Protein AF-A0A7S1N0C4-F1 (afdb_monomer)

Structure (mmCIF, N/CA/C/O backbone):
data_AF-A0A7S1N0C4-F1
#
_entry.id   AF-A0A7S1N0C4-F1
#
loop_
_atom_site.group_PDB
_atom_site.id
_atom_site.type_symbol
_atom_site.label_atom_id
_atom_site.label_alt_id
_atom_site.label_comp_id
_atom_site.label_asym_id
_atom_site.label_entity_id
_atom_site.label_seq_id
_atom_site.pdbx_PDB_ins_code
_atom_site.Cartn_x
_atom_site.Cartn_y
_atom_site.Cartn_z
_atom_site.occupancy
_atom_site.B_iso_or_equiv
_atom_site.auth_seq_id
_atom_site.auth_comp_id
_atom_site.auth_asym_id
_atom_site.auth_atom_id
_atom_site.pdbx_PDB_model_num
ATOM 1 N N . VAL A 1 1 ? -7.308 13.710 10.231 1.00 92.75 1 VAL A N 1
ATOM 2 C CA . VAL A 1 1 ? -5.848 13.486 10.250 1.00 92.75 1 VAL A CA 1
ATOM 3 C C . VAL A 1 1 ? -5.464 12.609 9.074 1.00 92.75 1 VAL A C 1
ATOM 5 O O . VAL A 1 1 ? -6.229 11.718 8.722 1.00 92.75 1 VAL A O 1
ATOM 8 N N . ILE A 1 2 ? -4.314 12.881 8.459 1.00 95.38 2 ILE A N 1
ATOM 9 C CA . ILE A 1 2 ? -3.745 12.045 7.400 1.00 95.38 2 ILE A CA 1
ATOM 10 C C . ILE A 1 2 ? -2.421 11.487 7.916 1.00 95.38 2 ILE A C 1
ATOM 12 O O . ILE A 1 2 ? -1.563 12.258 8.340 1.00 95.38 2 ILE A O 1
ATOM 16 N N . ILE A 1 3 ? -2.257 10.166 7.880 1.00 94.19 3 ILE A N 1
ATOM 17 C CA . ILE A 1 3 ? -1.003 9.488 8.216 1.00 94.19 3 ILE A CA 1
ATOM 18 C C . ILE A 1 3 ? -0.425 8.886 6.943 1.00 94.19 3 ILE A C 1
ATOM 20 O O . ILE A 1 3 ? -1.106 8.145 6.237 1.00 94.19 3 ILE A O 1
ATOM 24 N N . LYS A 1 4 ? 0.850 9.172 6.667 1.00 95.38 4 LYS A N 1
ATOM 25 C CA . LYS A 1 4 ? 1.590 8.542 5.575 1.00 95.38 4 LYS A CA 1
ATOM 26 C C . LYS A 1 4 ? 2.561 7.500 6.120 1.00 95.38 4 LYS A C 1
ATOM 28 O O . LYS A 1 4 ? 3.569 7.840 6.731 1.00 95.38 4 LYS A O 1
ATOM 33 N N . LEU A 1 5 ? 2.289 6.236 5.830 1.00 93.81 5 LEU A N 1
ATOM 34 C CA . LEU A 1 5 ? 3.187 5.120 6.080 1.00 93.81 5 LEU A CA 1
ATOM 35 C C . LEU A 1 5 ? 4.245 5.077 4.974 1.00 93.81 5 LEU A C 1
ATOM 37 O O . LEU A 1 5 ? 3.953 4.812 3.803 1.00 93.81 5 LEU A O 1
ATOM 41 N N . GLY A 1 6 ? 5.494 5.372 5.330 1.00 92.19 6 GLY A N 1
ATOM 42 C CA . GLY A 1 6 ? 6.610 5.271 4.394 1.00 92.19 6 GLY A CA 1
ATOM 43 C C . GLY A 1 6 ? 6.777 3.836 3.894 1.00 92.19 6 GLY A C 1
ATOM 44 O O . GLY A 1 6 ? 6.736 2.896 4.682 1.00 92.19 6 GLY A O 1
ATOM 45 N N . GLY A 1 7 ? 7.023 3.651 2.593 1.00 90.06 7 GLY A N 1
ATOM 46 C CA . 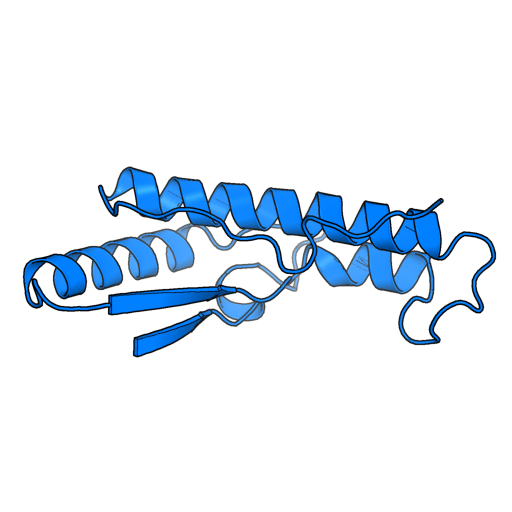GLY A 1 7 ? 7.217 2.314 2.017 1.00 90.06 7 GLY A CA 1
ATOM 47 C C . GLY A 1 7 ? 8.353 1.527 2.685 1.00 90.06 7 GLY A C 1
ATOM 48 O O . GLY A 1 7 ? 8.253 0.320 2.833 1.00 90.06 7 GLY A O 1
ATOM 49 N N . SER A 1 8 ? 9.400 2.208 3.161 1.00 89.75 8 SER A N 1
ATOM 50 C CA . SER A 1 8 ? 10.501 1.604 3.931 1.00 89.75 8 SER A CA 1
ATOM 51 C C . SER A 1 8 ? 10.109 1.097 5.319 1.00 89.75 8 SER A C 1
ATOM 53 O O . SER A 1 8 ? 10.855 0.325 5.903 1.00 89.75 8 SER A O 1
ATOM 55 N N . VAL A 1 9 ? 8.999 1.582 5.874 1.00 91.12 9 VAL A N 1
ATOM 56 C CA . VAL A 1 9 ? 8.507 1.179 7.197 1.00 91.12 9 VAL A CA 1
ATOM 57 C C . VAL A 1 9 ? 7.679 -0.094 7.071 1.00 91.12 9 VAL A C 1
ATOM 59 O O . VAL A 1 9 ? 7.831 -1.015 7.865 1.00 91.12 9 VAL A O 1
ATOM 62 N N . VAL A 1 10 ? 6.827 -0.153 6.045 1.00 93.06 10 VAL A N 1
ATOM 63 C CA . VAL A 1 10 ? 5.887 -1.263 5.830 1.00 93.06 10 VAL A CA 1
ATOM 64 C C . VAL A 1 10 ? 6.450 -2.383 4.954 1.00 93.06 10 VAL A C 1
ATOM 66 O O . VAL A 1 10 ? 5.803 -3.413 4.814 1.00 93.06 10 VAL A O 1
ATOM 69 N N . THR A 1 11 ? 7.652 -2.228 4.389 1.00 94.19 11 THR A N 1
ATOM 70 C CA . THR A 1 11 ? 8.309 -3.261 3.567 1.00 94.19 11 THR A CA 1
ATOM 71 C C . THR A 1 11 ? 9.786 -3.420 3.904 1.00 94.19 11 THR A C 1
ATOM 73 O O . THR A 1 11 ? 10.431 -2.475 4.367 1.00 94.19 11 THR A O 1
ATOM 76 N N . HIS A 1 12 ? 10.338 -4.597 3.616 1.00 92.25 12 HIS A N 1
ATOM 77 C CA . HIS A 1 12 ? 11.772 -4.856 3.679 1.00 92.25 12 HIS A CA 1
ATOM 78 C C . HIS A 1 12 ? 12.428 -4.519 2.334 1.00 92.25 12 HIS A C 1
ATOM 80 O O . HIS A 1 12 ? 12.213 -5.185 1.326 1.00 92.25 12 HIS A O 1
ATOM 86 N N . LYS A 1 13 ? 13.241 -3.454 2.310 1.00 78.56 13 LYS A N 1
ATOM 87 C CA . LYS A 1 13 ? 13.929 -2.977 1.092 1.00 78.56 13 LYS A CA 1
ATOM 88 C C . LYS A 1 13 ? 15.058 -3.888 0.601 1.00 78.56 13 LYS A C 1
ATOM 90 O O . LYS A 1 13 ? 15.449 -3.762 -0.551 1.00 78.56 13 LYS A O 1
ATOM 95 N N . GLN A 1 14 ? 15.620 -4.708 1.488 1.00 76.44 14 GLN A N 1
ATOM 96 C CA . GLN A 1 14 ? 16.765 -5.580 1.197 1.00 76.44 14 GLN A CA 1
ATOM 97 C C . GLN A 1 14 ? 16.358 -7.029 0.903 1.00 76.44 14 GLN A C 1
ATOM 99 O O . GLN A 1 14 ? 17.226 -7.851 0.625 1.00 76.44 14 GLN A O 1
ATOM 104 N N . ALA A 1 15 ? 15.064 -7.348 0.977 1.00 76.75 15 ALA A N 1
ATOM 105 C CA . ALA A 1 15 ? 14.574 -8.659 0.589 1.00 76.75 15 ALA A CA 1
ATOM 106 C C . ALA A 1 15 ? 14.749 -8.851 -0.926 1.00 76.75 15 ALA A C 1
ATOM 108 O O . ALA A 1 15 ? 14.612 -7.901 -1.700 1.00 76.75 15 ALA A O 1
ATOM 109 N N . PHE A 1 16 ? 15.093 -10.076 -1.330 1.00 70.44 16 PHE A N 1
ATOM 110 C CA . PHE A 1 16 ? 15.255 -10.436 -2.742 1.00 70.44 16 PHE A CA 1
ATOM 111 C C . PHE A 1 16 ? 13.925 -10.310 -3.499 1.00 70.44 16 PHE A C 1
ATOM 113 O O . PHE A 1 16 ? 13.886 -9.765 -4.598 1.00 70.44 16 PHE A O 1
ATOM 120 N N . GLU A 1 17 ? 12.837 -10.729 -2.850 1.00 81.38 17 GLU A N 1
ATOM 121 C CA . GLU A 1 17 ? 11.460 -10.539 -3.304 1.00 81.38 17 GLU A CA 1
ATOM 122 C C . GLU A 1 17 ? 10.757 -9.433 -2.507 1.00 81.38 17 GLU A C 1
ATOM 124 O O . GLU A 1 17 ? 11.173 -9.061 -1.407 1.00 81.38 17 GLU A O 1
ATOM 129 N N . ALA A 1 18 ? 9.661 -8.903 -3.051 1.00 86.75 18 ALA A N 1
ATOM 130 C CA . ALA A 1 18 ? 8.858 -7.904 -2.355 1.00 86.75 18 ALA A CA 1
ATOM 131 C C . ALA A 1 18 ? 8.234 -8.490 -1.074 1.00 86.75 18 ALA A C 1
ATOM 133 O O . ALA A 1 18 ? 7.415 -9.407 -1.126 1.00 86.75 18 ALA A O 1
ATOM 134 N N . GLU A 1 19 ? 8.605 -7.930 0.081 1.00 92.94 19 GLU A N 1
ATOM 135 C CA . GLU A 1 19 ? 8.208 -8.442 1.394 1.00 92.94 19 GLU A CA 1
ATOM 136 C C . GLU A 1 19 ? 7.665 -7.336 2.314 1.00 92.94 19 GLU A C 1
ATOM 138 O O . GLU A 1 19 ? 8.259 -6.260 2.459 1.00 92.94 19 GLU A O 1
ATOM 143 N N . VAL A 1 20 ? 6.538 -7.617 2.975 1.00 95.31 20 VAL A N 1
ATOM 144 C CA . VAL A 1 20 ? 5.936 -6.753 4.003 1.00 95.31 20 VAL A CA 1
ATOM 145 C C . VAL A 1 20 ? 6.663 -6.901 5.335 1.00 95.31 20 VAL A C 1
ATOM 147 O O . VAL A 1 20 ? 6.861 -8.006 5.831 1.00 95.31 20 VAL A O 1
ATOM 150 N N . ASN A 1 21 ? 6.937 -5.775 5.993 1.00 95.56 21 ASN A N 1
ATOM 151 C CA . ASN A 1 21 ? 7.379 -5.763 7.384 1.00 95.56 21 ASN A CA 1
ATOM 152 C C . ASN A 1 21 ? 6.183 -5.970 8.324 1.00 95.56 21 ASN A C 1
ATOM 154 O O . ASN A 1 21 ? 5.639 -5.015 8.888 1.00 95.56 21 ASN A O 1
ATOM 158 N N . LYS A 1 22 ? 5.760 -7.232 8.475 1.00 94.50 22 LYS A N 1
ATOM 159 C CA . LYS A 1 22 ? 4.577 -7.614 9.266 1.00 94.50 22 LYS A CA 1
ATOM 160 C C . LYS A 1 22 ? 4.673 -7.154 10.718 1.00 94.50 22 LYS A C 1
ATOM 162 O O . LYS A 1 22 ? 3.707 -6.631 11.260 1.00 94.50 22 LYS A O 1
ATOM 167 N N . GLY A 1 23 ? 5.848 -7.283 11.336 1.00 95.12 23 GLY A N 1
ATOM 168 C CA . GLY A 1 23 ? 6.059 -6.846 12.716 1.00 95.12 23 GLY A CA 1
ATOM 169 C C . GLY A 1 23 ? 5.814 -5.346 12.895 1.00 95.12 23 GLY A C 1
ATOM 170 O O . GLY A 1 23 ? 5.130 -4.932 13.831 1.00 95.12 23 GLY A O 1
ATOM 171 N N . CYS A 1 24 ? 6.314 -4.512 11.977 1.00 95.06 24 CYS A N 1
ATOM 172 C CA . CYS A 1 24 ? 6.027 -3.081 12.023 1.00 95.06 24 CYS A CA 1
ATOM 173 C C . CYS A 1 24 ? 4.560 -2.772 11.712 1.00 95.06 24 CYS A C 1
ATOM 175 O O . CYS A 1 24 ? 3.967 -1.935 12.390 1.00 95.06 24 CYS A O 1
ATOM 177 N N . LEU A 1 25 ? 3.982 -3.439 10.713 1.00 95.88 25 LEU A N 1
ATOM 178 C CA . LEU A 1 25 ? 2.599 -3.226 10.301 1.00 95.88 25 LEU A CA 1
ATOM 179 C C . LEU A 1 25 ? 1.610 -3.556 11.429 1.00 95.88 25 LEU A C 1
ATOM 181 O O . LEU A 1 25 ? 0.732 -2.746 11.713 1.00 95.88 25 LEU A O 1
ATOM 185 N N . ASN A 1 26 ? 1.811 -4.667 12.139 1.00 96.31 26 ASN A N 1
ATOM 186 C CA . ASN A 1 26 ? 0.959 -5.072 13.258 1.00 96.31 26 ASN A CA 1
ATOM 187 C C . ASN A 1 26 ? 1.040 -4.083 14.429 1.00 96.31 26 ASN A C 1
ATOM 189 O O . ASN A 1 26 ? 0.016 -3.709 14.995 1.00 96.31 26 ASN A O 1
ATOM 193 N N . ARG A 1 27 ? 2.245 -3.597 14.766 1.00 96.94 27 ARG A N 1
ATOM 194 C CA . ARG A 1 27 ? 2.407 -2.559 15.802 1.00 96.94 27 ARG A CA 1
ATOM 195 C C . ARG A 1 27 ? 1.724 -1.249 15.415 1.00 96.94 27 ARG A C 1
ATOM 197 O O . ARG A 1 27 ? 1.102 -0.616 16.262 1.00 96.94 27 ARG A O 1
ATOM 204 N N . LEU A 1 28 ? 1.832 -0.846 14.147 1.00 95.94 28 LEU A N 1
ATOM 205 C CA . LEU A 1 28 ? 1.142 0.338 13.632 1.00 95.94 28 LEU A CA 1
ATOM 206 C C . LEU A 1 28 ? -0.378 0.167 13.711 1.00 95.94 28 LEU A C 1
ATOM 208 O O . LEU A 1 28 ? -1.059 1.077 14.171 1.00 95.94 28 LEU A O 1
ATOM 212 N N . ALA A 1 29 ? -0.903 -0.992 13.308 1.00 96.69 29 ALA A N 1
ATOM 213 C CA . ALA A 1 29 ? -2.330 -1.286 13.371 1.00 96.69 29 ALA A CA 1
ATOM 214 C C . ALA A 1 29 ? -2.864 -1.217 14.811 1.00 96.69 29 ALA A C 1
ATOM 216 O O . ALA A 1 29 ? -3.854 -0.530 15.055 1.00 96.69 29 ALA A O 1
ATOM 217 N N . ALA A 1 30 ? -2.165 -1.832 15.771 1.00 97.19 30 ALA A N 1
ATOM 218 C CA . ALA A 1 30 ? -2.523 -1.764 17.188 1.00 97.19 30 ALA A CA 1
ATOM 219 C C . ALA A 1 30 ? -2.547 -0.315 17.711 1.00 97.19 30 ALA A C 1
ATOM 221 O O . ALA A 1 30 ? -3.550 0.122 18.269 1.00 97.19 30 ALA A O 1
ATOM 222 N N . GLY A 1 31 ? -1.502 0.475 17.435 1.00 95.62 31 GLY A N 1
ATOM 223 C CA . GLY A 1 31 ? -1.464 1.880 17.859 1.00 95.62 31 GLY A CA 1
ATOM 224 C C . GLY A 1 31 ? -2.571 2.738 17.230 1.00 95.62 31 GLY A C 1
ATOM 225 O O . GLY A 1 31 ? -3.138 3.613 17.884 1.00 95.62 31 GLY A O 1
ATOM 226 N N . LEU A 1 32 ? -2.929 2.472 15.969 1.00 95.12 32 LEU A N 1
ATOM 227 C CA . LEU A 1 32 ? -4.056 3.138 15.311 1.00 95.12 32 LEU A CA 1
ATOM 228 C C . LEU A 1 32 ? -5.402 2.732 15.920 1.00 95.12 32 LEU A C 1
ATOM 230 O O . LEU A 1 32 ? -6.291 3.578 16.025 1.00 95.12 32 LEU A O 1
ATOM 234 N N . LYS A 1 33 ? -5.556 1.470 16.338 1.00 95.69 33 LYS A N 1
ATOM 235 C CA . LYS A 1 33 ? -6.752 0.988 17.038 1.00 95.69 33 LYS A CA 1
ATOM 236 C C . LYS A 1 33 ? -6.933 1.686 18.380 1.00 95.69 33 LYS A C 1
ATOM 238 O O . LYS A 1 33 ? -8.027 2.187 18.641 1.00 95.69 33 LYS A O 1
ATOM 243 N N . ASP A 1 34 ? -5.877 1.782 19.179 1.00 95.69 34 ASP A N 1
ATOM 244 C CA . ASP A 1 34 ? -5.922 2.472 20.472 1.00 95.69 34 ASP A CA 1
ATOM 245 C C . ASP A 1 34 ? -6.337 3.933 20.301 1.00 95.69 34 ASP A C 1
ATOM 247 O O . ASP A 1 34 ? -7.214 4.435 21.009 1.00 95.69 34 ASP A O 1
ATOM 251 N N . TRP A 1 35 ? -5.767 4.608 19.301 1.00 94.12 35 TRP A N 1
ATOM 252 C CA . TRP A 1 35 ? -6.109 5.995 19.021 1.00 94.12 35 TRP A CA 1
ATOM 253 C C . TRP A 1 35 ? -7.549 6.163 18.524 1.00 94.12 35 TRP A C 1
ATOM 255 O O . TRP A 1 35 ? -8.243 7.087 18.947 1.00 94.12 35 TRP A O 1
ATOM 265 N N . TYR A 1 36 ? -8.025 5.249 17.674 1.00 93.19 36 TYR A N 1
ATOM 266 C CA . TYR A 1 36 ? -9.410 5.225 17.203 1.00 93.19 36 TYR A CA 1
ATOM 267 C C . TYR A 1 36 ? -10.413 5.076 18.357 1.00 93.19 36 TYR A C 1
ATOM 269 O O . TYR A 1 36 ? -11.426 5.771 18.375 1.00 93.19 36 TYR A O 1
ATOM 277 N N . VAL A 1 37 ? -10.116 4.225 19.347 1.00 94.25 37 VAL A N 1
ATOM 278 C CA . VAL A 1 37 ? -10.965 4.041 20.539 1.00 94.25 37 VAL A CA 1
ATOM 279 C C . VAL A 1 37 ? -10.982 5.294 21.417 1.00 94.25 37 VAL A C 1
ATOM 281 O O . VAL A 1 37 ? -12.038 5.697 21.896 1.00 94.25 37 VAL A O 1
ATOM 284 N N . GLN A 1 38 ? -9.829 5.935 21.611 1.00 95.75 38 GLN A N 1
ATOM 285 C CA . GLN A 1 38 ? -9.714 7.122 22.464 1.00 95.75 38 GLN A CA 1
ATOM 286 C C . GLN A 1 38 ? -10.290 8.392 21.819 1.00 95.75 38 GLN A C 1
ATOM 288 O O . GLN A 1 38 ? -10.590 9.359 22.517 1.00 95.75 38 GLN A O 1
ATOM 293 N N . CYS A 1 39 ? -10.431 8.420 20.492 1.00 93.81 39 CYS A N 1
ATOM 294 C CA . CYS A 1 39 ? -10.863 9.594 19.737 1.00 93.81 39 CYS A CA 1
ATOM 295 C C . CYS A 1 39 ? -12.071 9.263 18.836 1.00 93.81 39 CYS A C 1
ATOM 297 O O . CYS A 1 39 ? -11.909 9.143 17.621 1.00 93.81 39 CYS A O 1
ATOM 299 N N . PRO A 1 40 ? -13.303 9.190 19.379 1.00 87.06 40 PRO A N 1
ATOM 300 C CA . PRO A 1 40 ? -14.490 8.740 18.636 1.00 87.06 40 PRO A CA 1
ATOM 301 C C . PRO A 1 40 ? -14.876 9.628 17.439 1.00 87.06 40 PRO A C 1
ATOM 303 O O . PRO A 1 40 ? -15.521 9.162 16.506 1.00 87.06 40 PRO A O 1
ATOM 306 N N . ASN A 1 41 ? -14.446 10.895 17.421 1.00 91.50 41 ASN A N 1
ATOM 307 C CA . ASN A 1 41 ? -14.683 11.827 16.309 1.00 91.50 41 ASN A CA 1
ATOM 308 C C . ASN A 1 41 ? -13.503 11.903 15.317 1.00 91.50 41 ASN A C 1
ATOM 310 O O . ASN A 1 41 ? -13.458 12.787 14.453 1.00 91.50 41 ASN A O 1
ATOM 314 N N . LEU A 1 42 ? -12.509 11.016 15.443 1.00 87.56 42 LEU A N 1
ATOM 315 C CA . LEU A 1 42 ? -11.335 11.012 14.580 1.00 87.56 42 LEU A CA 1
ATOM 316 C C . LEU A 1 42 ? -11.711 10.586 13.159 1.00 87.56 42 LEU A C 1
ATOM 318 O O . LEU A 1 42 ? -12.077 9.446 12.892 1.00 87.56 42 LEU A O 1
ATOM 322 N N . ARG A 1 43 ? -11.514 11.499 12.208 1.00 91.94 43 ARG A N 1
ATOM 323 C CA . ARG A 1 43 ? -11.506 11.175 10.777 1.00 91.94 43 ARG A CA 1
ATOM 324 C C . ARG A 1 43 ? -10.076 10.879 10.349 1.00 91.94 43 ARG A C 1
ATOM 326 O O . ARG A 1 43 ? -9.246 11.796 10.335 1.00 91.94 43 ARG A O 1
ATOM 333 N N . LEU A 1 44 ? -9.785 9.624 10.021 1.00 91.62 44 LEU A N 1
ATOM 334 C CA . LEU A 1 44 ? -8.447 9.162 9.659 1.00 91.62 44 LEU A CA 1
ATOM 335 C C . LEU A 1 44 ? -8.373 8.781 8.177 1.00 91.62 44 LEU A C 1
ATOM 337 O O . LEU A 1 44 ? -9.210 8.042 7.674 1.00 91.62 44 LEU A O 1
ATOM 341 N N . CYS A 1 45 ? -7.334 9.260 7.498 1.00 94.81 45 CYS A N 1
ATOM 342 C CA . CYS A 1 45 ? -6.932 8.788 6.178 1.00 94.81 45 CYS A CA 1
ATOM 343 C C . CYS A 1 45 ? -5.507 8.239 6.267 1.00 94.81 45 CYS A C 1
ATOM 345 O O . CYS A 1 45 ? -4.618 8.897 6.816 1.00 94.81 45 CYS A O 1
ATOM 347 N N . ILE A 1 46 ? -5.296 7.034 5.744 1.00 94.88 46 ILE A N 1
ATOM 348 C CA . ILE A 1 46 ? -3.997 6.365 5.740 1.00 94.88 46 ILE A CA 1
ATOM 349 C C . ILE A 1 46 ? -3.521 6.278 4.296 1.00 94.88 46 ILE A C 1
ATOM 351 O O . ILE A 1 46 ? -4.201 5.733 3.432 1.00 94.88 46 ILE A O 1
ATOM 355 N N . VAL A 1 47 ? -2.328 6.801 4.047 1.00 95.62 47 VAL A N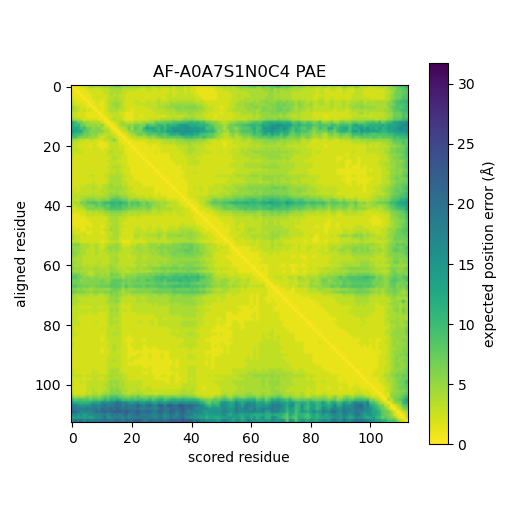 1
ATOM 356 C CA . VAL A 1 47 ? -1.623 6.682 2.772 1.00 95.62 47 VAL A CA 1
ATOM 357 C C . VAL A 1 47 ? -0.427 5.775 3.001 1.00 95.62 47 VAL A C 1
ATOM 359 O O . VAL A 1 47 ? 0.323 5.998 3.943 1.00 95.62 47 VAL A O 1
ATOM 362 N N . HIS A 1 48 ? -0.195 4.784 2.145 1.00 94.19 48 HIS A N 1
ATOM 363 C CA . HIS A 1 48 ? 1.034 3.991 2.195 1.00 94.19 48 HIS A CA 1
ATOM 364 C C . HIS A 1 48 ? 1.860 4.185 0.923 1.00 94.19 48 HIS A C 1
ATOM 366 O O . HIS A 1 48 ? 1.332 4.401 -0.166 1.00 94.19 48 HIS A O 1
ATOM 372 N N . GLY A 1 49 ? 3.184 4.142 1.065 1.00 92.50 49 GLY A N 1
ATOM 373 C CA . GLY A 1 49 ? 4.085 4.054 -0.081 1.00 92.50 49 GLY A CA 1
ATOM 374 C C . GLY A 1 49 ? 4.087 2.656 -0.708 1.00 92.50 49 GLY A C 1
ATOM 375 O O . GLY A 1 49 ? 3.638 1.690 -0.099 1.00 92.50 49 GLY A O 1
ATOM 376 N N . ALA A 1 50 ? 4.663 2.546 -1.906 1.00 92.50 50 ALA A N 1
ATOM 377 C CA . ALA A 1 50 ? 4.814 1.276 -2.622 1.00 92.50 50 ALA A CA 1
ATOM 378 C C . ALA A 1 50 ? 5.901 0.352 -2.036 1.00 92.50 50 ALA A C 1
ATOM 380 O O . ALA A 1 50 ? 5.857 -0.855 -2.231 1.00 92.50 50 ALA A O 1
ATOM 381 N N . GLY A 1 51 ? 6.899 0.905 -1.338 1.00 91.62 51 GLY A N 1
ATOM 382 C CA . GLY A 1 51 ? 7.987 0.107 -0.761 1.00 91.62 51 GLY A CA 1
ATOM 383 C C . GLY A 1 51 ? 8.739 -0.729 -1.805 1.00 91.62 51 GLY A C 1
ATOM 384 O O . GLY A 1 51 ? 8.969 -0.263 -2.926 1.00 91.62 51 GLY A O 1
ATOM 385 N N . SER A 1 52 ? 9.128 -1.951 -1.441 1.00 92.06 52 SER A N 1
ATOM 386 C CA . SER A 1 52 ? 9.749 -2.921 -2.358 1.00 92.06 52 SER A CA 1
ATOM 387 C C . SER A 1 52 ? 8.801 -3.456 -3.443 1.00 92.06 52 SER A C 1
ATOM 389 O O . SER A 1 52 ? 9.288 -3.992 -4.430 1.00 92.06 52 SER A O 1
ATOM 391 N N . TYR A 1 53 ? 7.484 -3.232 -3.349 1.00 93.19 53 TYR A N 1
ATOM 392 C CA . TYR A 1 53 ? 6.504 -3.725 -4.329 1.00 93.19 53 TYR A CA 1
ATOM 393 C C . TYR A 1 53 ? 6.414 -2.887 -5.612 1.00 93.19 53 TYR A C 1
ATOM 395 O O . TYR A 1 53 ? 5.898 -3.362 -6.611 1.00 93.19 53 TYR A O 1
ATOM 403 N N . GLY A 1 54 ? 6.866 -1.628 -5.610 1.00 89.31 54 GLY A N 1
ATOM 404 C CA . GLY A 1 54 ? 6.757 -0.768 -6.801 1.00 89.31 54 GLY A CA 1
ATOM 405 C C . GLY A 1 54 ? 8.018 -0.712 -7.664 1.00 89.31 54 GLY A C 1
ATOM 406 O O . GLY A 1 54 ? 7.941 -0.614 -8.887 1.00 89.31 54 GLY A O 1
ATOM 407 N N . HIS A 1 55 ? 9.189 -0.724 -7.024 1.00 88.06 55 HIS A N 1
ATOM 408 C CA . HIS A 1 55 ? 10.460 -0.431 -7.691 1.00 88.06 55 HIS A CA 1
ATOM 409 C C . HIS A 1 55 ? 10.882 -1.464 -8.747 1.00 88.06 55 HIS A C 1
ATOM 411 O O . HIS A 1 55 ? 11.335 -1.022 -9.806 1.00 88.06 55 HIS A O 1
ATOM 417 N N . PRO A 1 56 ? 10.754 -2.789 -8.524 1.00 88.62 56 PRO A N 1
ATOM 418 C CA . PRO A 1 56 ? 11.223 -3.782 -9.490 1.00 88.62 56 PRO A CA 1
ATOM 419 C C . PRO A 1 56 ? 10.541 -3.624 -10.852 1.00 88.62 56 PRO A C 1
ATOM 421 O O . PRO A 1 56 ? 11.204 -3.430 -11.868 1.00 88.62 56 PRO A O 1
ATOM 424 N N . GLN A 1 57 ? 9.210 -3.587 -10.864 1.00 89.25 57 GLN A N 1
ATOM 425 C CA . GLN A 1 57 ? 8.395 -3.462 -12.068 1.00 89.25 57 GLN A CA 1
ATOM 426 C C . GLN A 1 57 ? 8.586 -2.079 -12.705 1.00 89.25 57 GLN A C 1
ATOM 428 O O . GLN A 1 57 ? 8.763 -1.980 -13.918 1.00 89.25 57 GLN A O 1
ATOM 433 N N . ALA A 1 58 ? 8.635 -1.00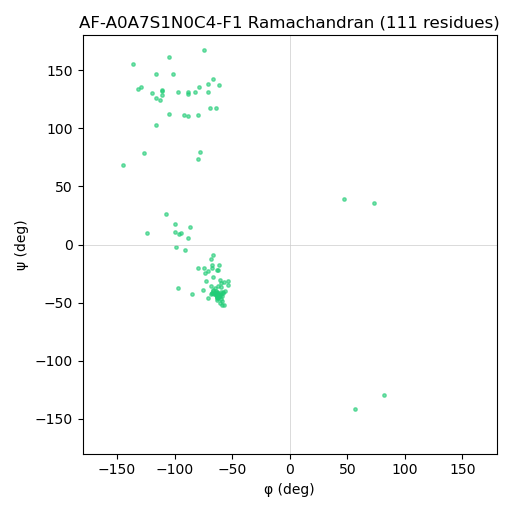3 -11.911 1.00 90.88 58 ALA A N 1
ATOM 434 C CA . ALA A 1 58 ? 8.880 0.338 -12.444 1.00 90.88 58 ALA A CA 1
ATOM 435 C C . ALA A 1 58 ? 10.233 0.443 -13.167 1.00 90.88 58 ALA A C 1
ATOM 437 O O . ALA A 1 58 ? 10.325 1.122 -14.193 1.00 90.88 58 ALA A O 1
ATOM 438 N N . LYS A 1 59 ? 11.260 -0.255 -12.663 1.00 91.69 59 LYS A N 1
ATOM 439 C CA . LYS A 1 59 ? 12.586 -0.337 -13.284 1.00 91.69 59 LYS A CA 1
ATOM 440 C C . LYS A 1 59 ? 12.564 -1.182 -14.559 1.00 91.69 59 LYS A C 1
ATOM 442 O O . LYS A 1 59 ? 13.080 -0.722 -15.571 1.00 91.69 59 LYS A O 1
ATOM 447 N N . THR A 1 60 ? 11.929 -2.358 -14.538 1.00 92.62 60 THR A N 1
ATOM 448 C CA . THR A 1 60 ? 11.814 -3.255 -15.707 1.00 92.62 60 THR A CA 1
ATOM 449 C C . THR A 1 60 ? 11.185 -2.564 -16.916 1.00 92.62 60 THR A C 1
ATOM 451 O O . THR A 1 60 ? 11.650 -2.747 -18.034 1.00 92.62 60 THR A O 1
ATOM 454 N N . TYR A 1 61 ? 10.162 -1.735 -16.697 1.00 93.75 61 TYR A N 1
ATOM 455 C CA . TYR A 1 61 ? 9.452 -1.026 -17.767 1.00 93.75 61 TYR A CA 1
ATOM 456 C C . TYR A 1 61 ? 9.898 0.434 -17.947 1.00 93.75 61 TYR A C 1
ATOM 458 O O . TYR A 1 61 ? 9.226 1.193 -18.641 1.00 93.75 61 TYR A O 1
ATOM 466 N N . ASN A 1 62 ? 10.998 0.848 -17.307 1.00 94.25 62 ASN A N 1
ATOM 467 C CA . ASN A 1 62 ? 11.563 2.201 -17.369 1.00 94.25 62 ASN A CA 1
ATOM 468 C C . ASN A 1 62 ? 10.534 3.340 -17.169 1.00 94.25 62 ASN A C 1
ATOM 470 O O . ASN A 1 62 ? 10.588 4.385 -17.827 1.00 94.25 62 ASN A O 1
ATOM 474 N N . LEU A 1 63 ? 9.581 3.145 -16.251 1.00 92.38 63 LEU A N 1
ATOM 475 C CA . LEU A 1 63 ? 8.423 4.037 -16.090 1.00 92.38 63 LEU A CA 1
ATOM 476 C C . LEU A 1 63 ? 8.793 5.432 -15.568 1.00 92.38 63 LEU A C 1
ATOM 478 O O . LEU A 1 63 ? 8.013 6.369 -15.715 1.00 92.38 63 LEU A O 1
ATOM 482 N N . SER A 1 64 ? 9.983 5.594 -14.983 1.00 91.44 64 SER A N 1
ATOM 483 C CA . SER A 1 64 ? 10.514 6.903 -14.577 1.00 91.44 64 SER A CA 1
ATOM 484 C C . SER A 1 64 ? 10.719 7.853 -15.759 1.00 91.44 64 SER A C 1
ATOM 486 O O . SER A 1 64 ? 10.741 9.064 -15.563 1.00 91.44 64 SER A O 1
ATOM 488 N N . THR A 1 65 ? 10.842 7.321 -16.977 1.00 90.88 65 THR A N 1
ATOM 489 C CA . THR A 1 65 ? 10.977 8.110 -18.210 1.00 90.88 65 THR A CA 1
ATOM 490 C C . THR A 1 65 ? 9.639 8.352 -18.920 1.00 90.88 65 THR A C 1
ATOM 492 O O . THR A 1 65 ? 9.612 8.856 -20.040 1.00 90.88 65 THR A O 1
ATOM 495 N N . GLY A 1 66 ? 8.514 8.018 -18.278 1.00 88.25 66 GLY A N 1
ATOM 496 C CA . GLY A 1 66 ? 7.176 8.201 -18.834 1.00 88.25 66 GLY A CA 1
ATOM 497 C C . GLY A 1 66 ? 6.770 7.069 -19.780 1.00 88.25 66 GLY A C 1
ATOM 498 O O . GLY A 1 66 ? 6.831 5.895 -19.423 1.00 88.25 66 GLY A O 1
ATOM 499 N N . THR A 1 67 ? 6.305 7.421 -20.980 1.00 91.75 67 THR A N 1
ATOM 500 C CA . THR A 1 67 ? 5.682 6.494 -21.946 1.00 91.75 67 THR A CA 1
ATOM 501 C C . THR A 1 67 ? 6.631 6.025 -23.052 1.00 91.75 67 THR A C 1
ATOM 503 O O . THR A 1 67 ? 6.183 5.558 -24.096 1.00 91.75 67 THR A O 1
ATOM 506 N N . THR A 1 68 ? 7.941 6.173 -22.855 1.00 91.44 68 THR A N 1
ATOM 507 C CA . THR A 1 68 ? 8.976 5.859 -23.858 1.00 91.44 68 THR A CA 1
ATOM 508 C C . THR A 1 68 ? 9.166 4.355 -24.065 1.00 91.44 68 THR A C 1
ATOM 510 O O . THR A 1 68 ? 9.501 3.920 -25.163 1.00 91.44 68 THR A O 1
ATOM 513 N N . HIS A 1 69 ? 8.949 3.546 -23.024 1.00 92.31 69 HIS A N 1
ATOM 514 C CA . HIS A 1 69 ? 9.072 2.097 -23.114 1.00 92.31 69 HIS A CA 1
ATOM 515 C C . HIS A 1 69 ? 7.908 1.515 -23.938 1.00 92.31 69 HIS A C 1
ATOM 517 O O . HIS A 1 69 ? 6.756 1.797 -23.605 1.00 92.31 69 HIS A O 1
ATOM 523 N N . PRO A 1 70 ? 8.144 0.638 -24.935 1.00 94.06 70 PRO A N 1
ATOM 524 C CA . PRO A 1 70 ? 7.082 0.099 -25.800 1.00 94.06 70 PRO A CA 1
ATOM 525 C C . PRO A 1 70 ? 5.916 -0.546 -25.035 1.00 94.06 70 PRO A C 1
ATOM 527 O O . PRO A 1 70 ? 4.761 -0.475 -25.441 1.00 94.06 70 PRO A O 1
ATOM 530 N N . HIS A 1 7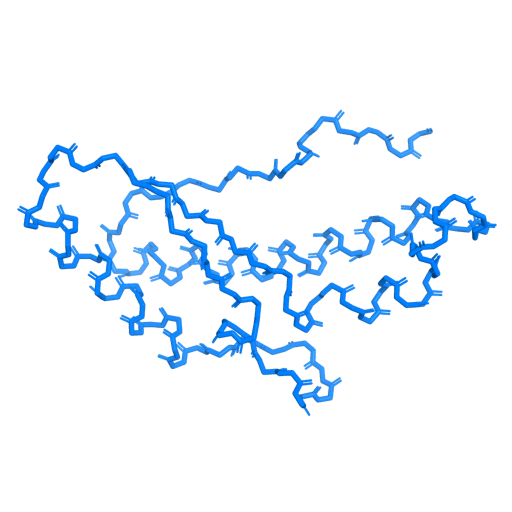1 ? 6.218 -1.131 -23.874 1.00 94.00 71 HIS A N 1
ATOM 531 C CA . HIS A 1 71 ? 5.251 -1.787 -22.994 1.00 94.00 71 HIS A CA 1
ATOM 532 C C . HIS A 1 71 ? 4.939 -0.996 -21.711 1.00 94.00 71 HIS A C 1
ATOM 534 O O . HIS A 1 71 ? 4.583 -1.595 -20.699 1.00 94.00 71 HIS A O 1
ATOM 540 N N . TRP A 1 72 ? 5.079 0.335 -21.703 1.00 92.50 72 TRP A N 1
ATOM 541 C CA . TRP A 1 72 ? 4.872 1.157 -20.496 1.00 92.50 72 TRP A CA 1
ATOM 542 C C . TRP A 1 72 ? 3.506 0.916 -19.828 1.00 92.50 72 TRP A C 1
ATOM 544 O O . TRP A 1 72 ? 3.406 0.900 -18.604 1.00 92.50 72 TRP A O 1
ATOM 554 N N . ARG A 1 73 ? 2.457 0.645 -20.616 1.00 91.56 73 ARG A N 1
ATOM 555 C CA . ARG A 1 73 ? 1.111 0.305 -20.118 1.00 91.56 73 ARG A CA 1
ATOM 556 C C . ARG A 1 73 ? 1.095 -0.989 -19.305 1.00 91.56 73 ARG A C 1
ATOM 558 O O . ARG A 1 73 ? 0.487 -1.024 -18.237 1.00 91.56 73 ARG A O 1
ATOM 565 N N . LEU A 1 74 ? 1.793 -2.025 -19.784 1.00 93.19 74 LEU A N 1
ATOM 566 C CA . LEU A 1 74 ? 1.979 -3.276 -19.041 1.00 93.19 74 LEU A CA 1
ATOM 567 C C . LEU A 1 74 ? 2.792 -3.032 -17.769 1.00 93.19 74 LEU A C 1
ATOM 569 O O . LEU A 1 74 ? 2.459 -3.580 -16.724 1.00 93.19 74 LEU A O 1
ATOM 573 N N . GLY A 1 75 ? 3.785 -2.145 -17.818 1.00 93.50 75 GLY A N 1
ATOM 574 C CA . GLY A 1 75 ? 4.533 -1.746 -16.629 1.00 93.50 75 GLY A CA 1
ATOM 575 C C . GLY A 1 75 ? 3.677 -1.065 -15.574 1.00 93.50 75 GLY A C 1
ATOM 576 O O . GLY A 1 75 ? 3.756 -1.416 -14.399 1.00 93.50 75 GLY A O 1
ATOM 577 N N . VAL A 1 76 ? 2.813 -0.133 -15.980 1.00 91.31 76 VAL A N 1
ATOM 578 C CA . VAL A 1 76 ? 1.851 0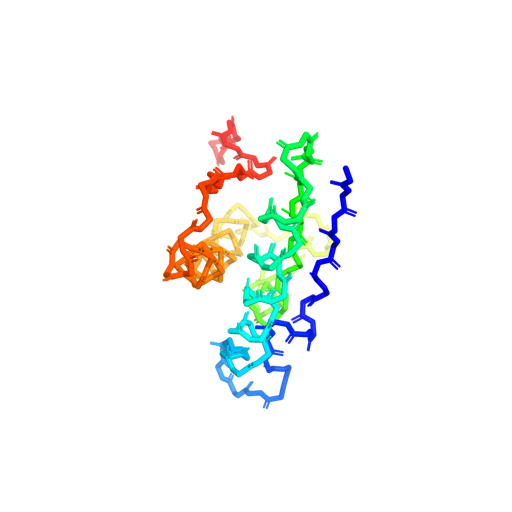.504 -15.072 1.00 91.31 76 VAL A CA 1
ATOM 579 C C . VAL A 1 76 ? 0.915 -0.538 -14.457 1.00 91.31 76 VAL A C 1
ATOM 581 O O . VAL A 1 76 ? 0.659 -0.475 -13.255 1.00 91.31 76 VAL A O 1
ATOM 584 N N . ALA A 1 77 ? 0.428 -1.503 -15.244 1.00 91.81 77 ALA A N 1
ATOM 585 C CA . ALA A 1 77 ? -0.398 -2.596 -14.733 1.00 91.81 77 ALA A CA 1
ATOM 586 C C . ALA A 1 77 ? 0.369 -3.471 -13.723 1.00 91.81 77 ALA A C 1
ATOM 588 O O . ALA A 1 77 ? -0.131 -3.711 -12.629 1.00 91.81 77 ALA A O 1
ATOM 589 N N . ALA A 1 78 ? 1.608 -3.860 -14.036 1.00 92.56 78 ALA A N 1
ATOM 590 C CA . ALA A 1 78 ? 2.447 -4.690 -13.172 1.00 9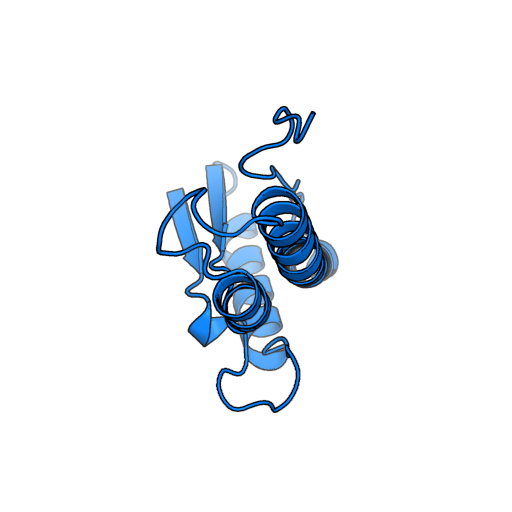2.56 78 ALA A CA 1
ATOM 591 C C . ALA A 1 78 ? 2.799 -4.000 -11.843 1.00 92.56 78 ALA A C 1
ATOM 593 O O . ALA A 1 78 ? 2.720 -4.619 -10.784 1.00 92.56 78 ALA A O 1
ATOM 594 N N . VAL A 1 79 ? 3.139 -2.705 -11.874 1.00 92.31 79 VAL A N 1
ATOM 595 C CA . VAL A 1 79 ? 3.369 -1.914 -10.653 1.00 92.31 79 VAL A CA 1
ATOM 596 C C . VAL A 1 79 ? 2.098 -1.834 -9.813 1.00 92.31 79 VAL A C 1
ATOM 598 O 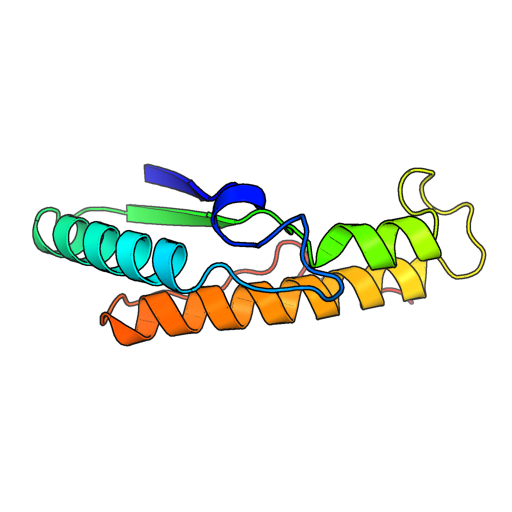O . VAL A 1 79 ? 2.159 -1.974 -8.594 1.00 92.31 79 VAL A O 1
ATOM 601 N N . ARG A 1 80 ? 0.938 -1.597 -10.437 1.00 91.31 80 ARG A N 1
ATOM 602 C CA . ARG A 1 80 ? -0.336 -1.508 -9.707 1.00 91.31 80 ARG A CA 1
ATOM 603 C C . ARG A 1 80 ? -0.707 -2.811 -9.040 1.00 91.31 80 ARG A C 1
ATOM 605 O O . ARG A 1 80 ? -1.150 -2.763 -7.901 1.00 91.31 80 ARG A O 1
ATOM 612 N N . GLU A 1 81 ? -0.534 -3.925 -9.736 1.00 92.44 81 GLU A N 1
ATOM 613 C CA . GLU A 1 81 ? -0.816 -5.243 -9.185 1.00 92.44 81 GLU A CA 1
ATOM 614 C C . GLU A 1 81 ? 0.061 -5.508 -7.959 1.00 92.44 81 GLU A C 1
ATOM 616 O O . GLU A 1 81 ? -0.447 -5.757 -6.869 1.00 92.44 81 GLU A O 1
ATOM 621 N N . ALA A 1 82 ? 1.372 -5.297 -8.081 1.00 93.19 82 ALA A N 1
ATOM 622 C CA . ALA A 1 82 ? 2.292 -5.484 -6.964 1.00 93.19 82 ALA A CA 1
ATOM 623 C C . ALA A 1 82 ? 1.983 -4.548 -5.778 1.00 93.19 82 ALA A C 1
ATOM 625 O O . ALA A 1 82 ? 1.916 -4.977 -4.628 1.00 93.19 82 ALA A O 1
ATOM 626 N N . VAL A 1 83 ? 1.714 -3.263 -6.024 1.00 93.31 83 VAL A N 1
ATOM 627 C CA . VAL A 1 83 ? 1.296 -2.337 -4.954 1.00 93.31 83 VAL A CA 1
ATOM 628 C C . VAL A 1 83 ? -0.089 -2.700 -4.397 1.00 93.31 83 VAL A C 1
ATOM 630 O O . VAL A 1 83 ? -0.366 -2.444 -3.224 1.00 93.31 83 VAL A O 1
ATOM 633 N N . GLY A 1 84 ? -0.947 -3.322 -5.204 1.00 93.75 84 GLY A N 1
ATOM 634 C CA . GLY A 1 84 ? -2.231 -3.890 -4.809 1.00 93.75 84 GLY A CA 1
ATOM 635 C C . GLY A 1 84 ? -2.080 -5.009 -3.782 1.00 93.75 84 GLY A C 1
ATOM 636 O O . GLY A 1 84 ? -2.793 -4.992 -2.781 1.00 93.75 84 GLY A O 1
ATOM 637 N N . GLN A 1 85 ? -1.095 -5.886 -3.958 1.00 94.38 85 GLN A N 1
ATOM 638 C CA . GLN A 1 85 ? -0.765 -6.940 -2.995 1.00 94.38 85 GLN A CA 1
ATOM 639 C C . GLN A 1 85 ? -0.286 -6.355 -1.658 1.00 94.38 85 GLN A C 1
ATOM 641 O O . GLN A 1 85 ? -0.726 -6.784 -0.591 1.00 94.38 85 GLN A O 1
ATOM 646 N N . LEU A 1 86 ? 0.550 -5.307 -1.686 1.00 95.06 86 LEU A N 1
ATOM 647 C CA . LEU A 1 86 ? 0.924 -4.579 -0.465 1.00 95.06 86 LEU A CA 1
ATOM 648 C C . LEU A 1 86 ? -0.300 -3.945 0.214 1.00 95.06 86 LEU A C 1
ATOM 650 O O . LEU A 1 86 ? -0.446 -4.032 1.433 1.00 95.06 86 LEU A O 1
ATOM 654 N N . ARG A 1 87 ? -1.181 -3.308 -0.565 1.00 95.44 87 ARG A N 1
ATOM 655 C CA . ARG A 1 87 ? -2.425 -2.701 -0.067 1.00 95.44 87 ARG A CA 1
ATOM 656 C C . ARG A 1 87 ? -3.304 -3.734 0.634 1.00 95.44 87 ARG A C 1
ATOM 658 O O . ARG A 1 87 ? -3.867 -3.410 1.672 1.00 95.44 87 ARG A O 1
ATOM 665 N N . GLU A 1 88 ? -3.420 -4.947 0.101 1.00 95.62 88 GLU A N 1
ATOM 666 C CA . GLU A 1 88 ? -4.206 -6.025 0.716 1.00 95.62 88 GLU A CA 1
ATOM 667 C C . GLU A 1 88 ? -3.637 -6.457 2.064 1.00 95.62 88 GLU A C 1
ATOM 669 O O . GLU A 1 88 ? -4.389 -6.574 3.025 1.00 95.62 88 GLU A O 1
ATOM 674 N N . GLN A 1 89 ? -2.315 -6.588 2.175 1.00 96.38 89 GLN A N 1
ATOM 675 C CA . GLN A 1 89 ? -1.653 -6.902 3.446 1.00 96.38 89 GLN A CA 1
ATOM 676 C C . GLN A 1 89 ? -1.859 -5.790 4.487 1.00 96.38 89 GLN A C 1
ATOM 678 O O . GLN A 1 89 ? -2.146 -6.064 5.651 1.00 96.38 89 GLN A O 1
ATOM 683 N N . VAL A 1 90 ? -1.748 -4.521 4.072 1.00 96.25 90 VAL A N 1
ATOM 684 C CA . VAL A 1 90 ? -2.021 -3.365 4.943 1.00 96.25 90 VAL A CA 1
ATOM 685 C C . VAL A 1 90 ? -3.481 -3.350 5.388 1.00 96.25 90 VAL A C 1
ATOM 687 O O . VAL A 1 90 ? -3.758 -3.131 6.565 1.00 96.25 90 VAL A O 1
ATOM 690 N N . LEU A 1 91 ? -4.410 -3.583 4.460 1.00 96.88 91 LEU A N 1
ATOM 691 C CA . LEU A 1 91 ? -5.838 -3.608 4.748 1.00 96.88 91 LEU A CA 1
ATOM 692 C C . LEU A 1 91 ? -6.184 -4.737 5.725 1.00 96.88 91 LEU A C 1
ATOM 694 O O . LEU A 1 91 ? -6.876 -4.476 6.705 1.00 96.88 91 LEU A O 1
ATOM 698 N N . ALA A 1 92 ? -5.653 -5.943 5.500 1.00 97.25 92 ALA A N 1
ATOM 699 C CA . ALA A 1 92 ? -5.838 -7.093 6.380 1.00 97.25 92 ALA A CA 1
ATOM 700 C C . ALA A 1 92 ? -5.376 -6.780 7.809 1.00 97.25 92 ALA A C 1
ATOM 702 O O . ALA A 1 92 ? -6.176 -6.865 8.730 1.00 97.25 92 ALA A O 1
ATOM 703 N N . ALA A 1 93 ? -4.151 -6.276 7.991 1.00 97.38 93 ALA A N 1
ATOM 704 C CA . ALA A 1 93 ? -3.630 -5.967 9.325 1.00 97.38 93 ALA A CA 1
ATOM 705 C C . ALA A 1 93 ? -4.468 -4.926 10.095 1.00 97.38 93 ALA A C 1
ATOM 707 O O . ALA A 1 93 ? -4.561 -4.980 11.320 1.00 97.38 93 ALA A O 1
ATOM 708 N N . LEU A 1 94 ? -5.075 -3.962 9.394 1.00 96.94 94 LEU A N 1
ATOM 709 C CA . LEU A 1 94 ? -5.965 -2.970 10.005 1.00 96.94 94 LEU A CA 1
ATOM 710 C C . LEU A 1 94 ? -7.342 -3.567 10.343 1.00 96.94 94 LEU A C 1
ATOM 712 O O . LEU A 1 94 ? -7.906 -3.259 11.394 1.00 96.94 94 LEU A O 1
ATOM 716 N N . ILE A 1 95 ? -7.882 -4.425 9.477 1.00 97.62 95 ILE A N 1
ATOM 717 C CA . ILE A 1 95 ? -9.147 -5.132 9.722 1.00 97.62 95 ILE A CA 1
ATOM 718 C C . ILE A 1 95 ? -8.998 -6.120 10.882 1.00 97.62 95 ILE A C 1
ATOM 720 O O . ILE A 1 95 ? -9.893 -6.192 11.721 1.00 97.62 95 ILE A O 1
ATOM 724 N N . ASP A 1 96 ? -7.863 -6.810 10.983 1.00 98.00 96 ASP A N 1
ATOM 725 C CA . ASP A 1 96 ? -7.582 -7.803 12.027 1.00 98.00 96 ASP A CA 1
ATOM 726 C C . ASP A 1 96 ? -7.624 -7.196 13.439 1.00 98.00 96 ASP A C 1
ATOM 728 O O . ASP A 1 96 ? -8.028 -7.855 14.394 1.00 98.00 96 ASP A O 1
ATOM 732 N N . VAL A 1 97 ? -7.277 -5.910 13.583 1.00 97.44 97 VAL A N 1
ATOM 733 C CA . VAL A 1 97 ? -7.409 -5.164 14.853 1.00 97.44 97 VAL A CA 1
ATOM 734 C C . VAL A 1 97 ? -8.784 -4.495 15.024 1.00 97.44 97 VAL A C 1
ATOM 736 O O . VAL A 1 97 ? -9.015 -3.737 15.970 1.00 97.44 97 VAL A O 1
ATOM 739 N N . GLY A 1 98 ? -9.720 -4.746 14.108 1.00 96.00 98 GLY A N 1
ATOM 740 C CA . GLY A 1 98 ? -11.088 -4.240 14.142 1.00 96.00 98 GLY A CA 1
ATOM 741 C C . GLY A 1 98 ? -11.206 -2.751 13.819 1.00 96.00 98 GLY A C 1
ATOM 742 O O . GLY A 1 98 ? -12.008 -2.057 14.455 1.00 96.00 98 GLY A O 1
ATOM 743 N N . LEU A 1 99 ? -10.385 -2.227 12.901 1.00 95.56 99 LEU A N 1
ATOM 744 C CA . LEU A 1 99 ? -10.574 -0.887 12.341 1.00 95.56 99 LEU A CA 1
ATOM 745 C C . LEU A 1 99 ? -11.505 -0.948 11.114 1.00 95.56 99 LEU A C 1
ATOM 747 O O . LEU A 1 99 ? -11.258 -1.741 10.204 1.00 95.56 99 LEU A O 1
ATOM 751 N N . PRO A 1 100 ? -12.542 -0.093 11.029 1.00 94.62 100 PRO A N 1
ATOM 752 C CA . PRO A 1 100 ? -13.463 -0.060 9.892 1.00 94.62 100 PRO A CA 1
ATOM 753 C C . PRO A 1 100 ? -12.848 0.707 8.711 1.00 94.62 100 PRO A C 1
ATOM 755 O O . PRO A 1 100 ? -13.201 1.854 8.434 1.00 94.62 100 PRO A O 1
ATOM 758 N N . VAL A 1 101 ? -11.875 0.096 8.039 1.00 95.19 101 VAL A N 1
ATOM 759 C CA . VAL A 1 101 ? -11.119 0.715 6.942 1.00 95.19 101 VAL A CA 1
ATOM 760 C C . VAL A 1 101 ? -11.596 0.244 5.572 1.00 95.19 101 VAL A C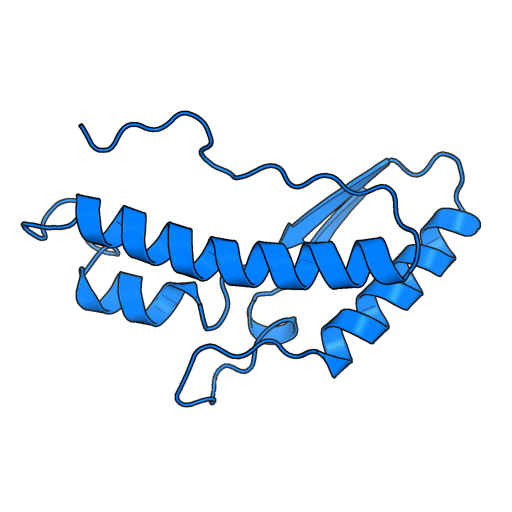 1
ATOM 762 O O . VAL A 1 101 ? -11.976 -0.908 5.383 1.00 95.19 101 VAL A O 1
ATOM 765 N N . VAL A 1 102 ? -11.524 1.140 4.589 1.00 95.19 102 VAL A N 1
ATOM 766 C CA . VAL A 1 102 ? -11.815 0.840 3.183 1.00 95.19 102 VAL A CA 1
ATOM 767 C C . VAL A 1 102 ? -10.652 1.333 2.335 1.00 95.19 102 VAL A C 1
ATOM 769 O O . VAL A 1 102 ? -10.145 2.438 2.536 1.00 95.19 102 VAL A O 1
ATOM 772 N N . ALA A 1 103 ? -10.211 0.511 1.387 1.00 93.94 103 ALA A N 1
ATOM 773 C CA . ALA A 1 103 ? -9.132 0.885 0.489 1.00 93.94 103 ALA A CA 1
ATOM 774 C C . ALA A 1 103 ? -9.646 1.736 -0.681 1.00 93.94 103 ALA A C 1
ATOM 776 O O . ALA A 1 103 ? -10.579 1.346 -1.380 1.00 93.94 103 ALA A O 1
ATOM 777 N N . VAL A 1 104 ? -8.978 2.862 -0.939 1.00 91.75 104 VAL A N 1
ATOM 778 C CA . VAL A 1 104 ? -9.246 3.735 -2.090 1.00 91.75 104 VAL A CA 1
ATOM 779 C C . VAL A 1 104 ? -8.010 3.748 -2.996 1.00 91.75 104 VAL A C 1
ATOM 781 O O . VAL A 1 104 ? -7.011 4.386 -2.656 1.00 91.75 104 VAL A O 1
ATOM 784 N N . PRO A 1 105 ? -8.011 3.028 -4.133 1.00 83.69 105 PRO A N 1
ATOM 785 C CA . PRO A 1 105 ? -6.873 3.030 -5.043 1.00 83.69 105 PRO A CA 1
ATOM 786 C C . PRO A 1 105 ? -6.763 4.377 -5.766 1.00 83.69 105 PRO A C 1
ATOM 788 O O . PRO A 1 105 ? -7.750 4.918 -6.258 1.00 83.69 105 PRO A O 1
ATOM 791 N N . VAL A 1 106 ? -5.534 4.885 -5.900 1.00 73.38 106 VAL A N 1
ATOM 792 C CA . VAL A 1 106 ? -5.247 6.227 -6.450 1.00 73.38 106 VAL A CA 1
ATOM 793 C C . VAL A 1 106 ? -5.720 6.398 -7.904 1.00 73.38 106 VAL A C 1
ATOM 795 O O . VAL A 1 106 ? -5.880 7.519 -8.370 1.00 73.38 106 VAL A O 1
ATOM 798 N N . TRP A 1 107 ? -5.979 5.301 -8.629 1.00 69.25 107 TRP A N 1
ATOM 799 C CA . TRP A 1 107 ? -6.544 5.381 -9.975 1.00 69.25 107 TRP A CA 1
ATOM 800 C C . TRP A 1 107 ? -7.517 4.248 -10.303 1.00 69.25 107 TRP A C 1
ATOM 802 O O . TRP A 1 107 ? -7.238 3.401 -11.152 1.00 69.25 107 TRP A O 1
ATOM 812 N N . GLY A 1 108 ? -8.669 4.250 -9.634 1.00 57.75 108 GLY A N 1
ATOM 813 C CA . GLY A 1 108 ? -9.764 3.307 -9.896 1.00 57.75 108 GLY A CA 1
ATOM 814 C C . GLY A 1 108 ? -10.451 3.454 -11.265 1.00 57.75 108 GLY A C 1
ATOM 815 O O . GLY A 1 108 ? -11.243 2.596 -11.627 1.00 57.75 108 GLY A O 1
ATOM 816 N N . CYS A 1 109 ? -10.157 4.506 -12.038 1.00 57.69 109 CYS A N 1
ATOM 817 C CA . CYS A 1 109 ? -10.862 4.841 -13.285 1.00 57.69 109 CYS A CA 1
ATOM 818 C C . CYS A 1 109 ? -9.963 4.962 -14.531 1.00 57.69 109 CYS A C 1
ATOM 820 O O . CYS A 1 109 ? -10.424 5.414 -15.579 1.00 57.69 109 CYS A O 1
ATOM 822 N N . TRP A 1 110 ? -8.686 4.575 -14.454 1.00 59.72 110 TRP A N 1
ATOM 823 C CA . TRP A 1 110 ? -7.767 4.717 -15.588 1.00 59.72 110 TRP A CA 1
ATOM 824 C C . TRP A 1 110 ? -7.796 3.494 -16.504 1.00 59.72 110 TRP A C 1
ATOM 826 O O . TRP A 1 110 ? -7.652 2.363 -16.045 1.00 59.72 110 TRP A O 1
ATOM 836 N N . LYS A 1 111 ? -7.956 3.731 -17.808 1.00 59.66 111 LYS A N 1
ATOM 837 C CA . LYS A 1 111 ? -7.885 2.703 -18.849 1.00 59.66 111 LYS A CA 1
ATOM 838 C C . LYS A 1 111 ? -6.488 2.714 -19.461 1.00 59.66 111 LYS A C 1
ATOM 840 O O . LYS A 1 111 ? -5.997 3.766 -19.852 1.00 59.66 111 LYS A O 1
ATOM 845 N N . THR A 1 112 ? -5.869 1.545 -19.581 1.00 62.59 112 THR A N 1
ATOM 846 C CA . THR A 1 112 ? -4.638 1.344 -20.366 1.00 62.59 112 THR A CA 1
ATOM 847 C C . THR A 1 112 ? -4.934 1.045 -21.845 1.00 62.59 112 THR A C 1
ATOM 849 O O . THR A 1 112 ? -4.040 0.578 -22.551 1.00 62.59 112 THR A O 1
ATOM 852 N N . GLN A 1 113 ? -6.175 1.297 -22.298 1.00 57.03 113 GLN A N 1
ATOM 853 C CA . GLN A 1 113 ? -6.636 1.123 -23.685 1.00 57.03 113 GLN A CA 1
ATOM 854 C C . GLN A 1 113 ? -5.898 2.034 -24.661 1.00 57.03 113 GLN A C 1
ATOM 856 O O . GLN A 1 113 ? -5.553 3.182 -24.305 1.00 57.03 113 GLN A O 1
#

InterPro domains:
  IPR001048 Aspartate/glutamate/uridylate kinase [PF00696] (1-106)
  IPR036393 Acetylglutamate kinase-like superfamily [G3DSA:3.40.1160.10] (1-113)
  IPR036393 Acetylglutamate kinase-like superfamily [SSF53633] (1-108)

Mean predicted aligned error: 4.32 Å

Organism: NCBI:txid73025

Nearest PDB structures (foldseek):
  7lnv-assembly1_C  TM=8.988E-01  e=7.870E-07  Methanomethylophilus alvi
  7lnv-assembly2_A-2  TM=8.933E-01  e=2.928E-06  Methanomethylophilus alvi
  7lnw-assembly1_A  TM=8.904E-01  e=4.004E-06  Methanomethylophilus alvi
  7lnw-assembly1_B  TM=8.570E-01  e=4.004E-06  Methanomethylophilus alvi
  7lnx-assembly1_B  TM=8.616E-01  e=6.604E-06  Methanomethylophilus alvi

Secondary structure (DSSP, 8-state):
-EEEE-HHHHEETT-SS-EE-HHHHHHHHHHHHHHHHH-TT---EEEE--GGGTHHHHHHTTGGG-S-STTHHHHHHHHHHHHHHHHHHHHHHHHHTT-------TTTT----

pLDDT: mean 90.46, std 9.05, range [57.03, 98.0]

Sequence (113 aa):
VIIKLGGSVVTHKQAFEAEVNKGCLNRLAAGLKDWYVQCPNLRLCIVHGAGSYGHPQAKTYNLSTGTTHPHWRLGVAAVREAVGQLREQVLAALIDVGLPVVAVPVWGCWKTQ

Radius of gyration: 15.75 Å; Cα contacts (8 Å, |Δi|>4): 127; chains: 1; bounding box: 31×24×48 Å

Foldseek 3Di:
DEEEAELVQQWPQPDPATGGPLVSLLVVLLVVLVVCVVCVPDDYHYHYDQHRQQPPLCVVQVCVVPPPRPVNLVSVVSNQVSSVVSVVSSVVSNVVSPHPDDDDDPPPDDDSD

Solvent-accessible surface area (backbone atoms only — not comparable to full-atom values): 6486 Å² total; per-residue (Å²): 91,7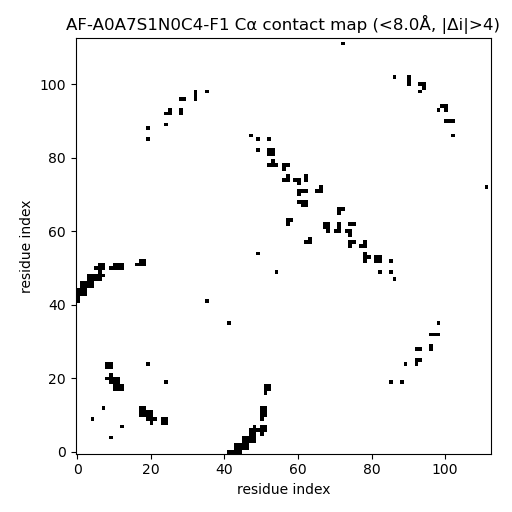9,47,74,46,51,18,72,59,47,13,38,75,83,49,95,56,69,39,70,29,57,74,51,43,47,53,51,27,49,56,50,40,56,50,49,70,77,35,84,86,67,58,78,44,81,44,70,50,51,35,41,34,27,52,64,39,34,58,76,27,44,44,90,70,48,78,75,35,98,54,24,60,59,24,53,51,50,20,48,52,38,32,45,54,52,49,49,56,55,49,47,45,33,43,76,63,69,43,98,77,80,90,79,69,96,66,83,82,74,75,84,123